Protein AF-A0A0R7VI55-F1 (afdb_monomer_lite)

Foldseek 3Di:
DDDDDDVVVVVVVVNDDDDDDDDPPDDDDADPPRDDDDDDPDDDDDDDDDDADLVCLVVVVVVLVVLLVVLHADPDASLVVLVVCVVVVPPPDPVSVVSSVVSVVVVVVVVVVVVVVVVVVPPDDDDDDQLVPDDQVVQADPRRNYRDGPDDDDDPVDPD

Organism: NCBI:txid133113

Radius of gyration: 20.65 Å; chains: 1; bounding box: 52×41×54 Å

Structure (mmCIF, N/CA/C/O backbone):
data_AF-A0A0R7VI55-F1
#
_entry.id   AF-A0A0R7VI55-F1
#
loop_
_atom_site.group_PDB
_atom_site.id
_atom_site.type_symbol
_atom_site.label_atom_id
_atom_site.label_alt_id
_atom_site.label_comp_id
_atom_site.label_asym_id
_atom_site.label_entity_id
_atom_site.label_seq_id
_atom_site.pdbx_PDB_ins_code
_atom_site.Cartn_x
_atom_site.Cartn_y
_atom_site.Cartn_z
_atom_site.occupancy
_atom_site.B_iso_or_equiv
_atom_site.auth_seq_id
_atom_site.auth_comp_id
_atom_site.auth_asym_id
_atom_site.auth_atom_id
_atom_site.pdbx_PDB_model_num
ATOM 1 N N . LEU A 1 1 ? 8.430 -17.626 -2.382 1.00 76.81 1 LEU A N 1
ATOM 2 C CA . LEU A 1 1 ? 8.812 -18.152 -3.713 1.00 76.81 1 LEU A CA 1
ATOM 3 C C . LEU A 1 1 ? 9.170 -16.968 -4.600 1.00 76.81 1 LEU A C 1
ATOM 5 O O . LEU A 1 1 ? 8.383 -16.034 -4.653 1.00 76.81 1 LEU A O 1
ATOM 9 N N . VAL A 1 2 ? 10.327 -16.991 -5.257 1.00 89.94 2 VAL A N 1
ATOM 10 C CA . VAL A 1 2 ? 10.677 -16.049 -6.335 1.00 89.94 2 VAL A CA 1
ATOM 11 C C . VAL A 1 2 ? 10.654 -16.814 -7.656 1.00 89.94 2 VAL A C 1
ATOM 13 O O . VAL A 1 2 ? 10.996 -17.996 -7.675 1.00 89.94 2 VAL A O 1
ATOM 16 N N . THR A 1 3 ? 10.208 -16.189 -8.745 1.00 93.75 3 THR A N 1
ATOM 17 C CA . THR A 1 3 ? 10.151 -16.846 -10.058 1.00 93.75 3 THR A CA 1
ATOM 18 C C . THR A 1 3 ? 10.426 -15.853 -11.181 1.00 93.75 3 THR A C 1
ATOM 20 O O . THR A 1 3 ? 9.932 -14.728 -11.153 1.00 93.75 3 THR A O 1
ATOM 23 N N . ILE A 1 4 ? 11.220 -16.279 -12.163 1.00 92.00 4 ILE A N 1
ATOM 24 C CA . ILE A 1 4 ? 11.360 -15.601 -13.451 1.00 92.00 4 ILE A CA 1
ATOM 25 C C . ILE A 1 4 ? 10.577 -16.443 -14.447 1.00 92.00 4 ILE A C 1
ATOM 27 O O . ILE A 1 4 ? 10.908 -17.605 -14.685 1.00 92.00 4 ILE A O 1
ATOM 31 N N . LEU A 1 5 ? 9.532 -15.857 -15.022 1.00 94.19 5 LEU A N 1
ATOM 32 C CA . LEU A 1 5 ? 8.706 -16.509 -16.024 1.00 94.19 5 LEU A CA 1
ATOM 33 C C . LEU A 1 5 ? 8.987 -15.885 -17.388 1.00 94.19 5 LEU A C 1
ATOM 35 O O . LEU A 1 5 ? 9.018 -14.663 -17.521 1.00 94.19 5 LEU A O 1
ATOM 39 N N . ASN A 1 6 ? 9.177 -16.723 -18.410 1.00 96.25 6 ASN A N 1
ATOM 40 C CA . ASN A 1 6 ? 9.337 -16.236 -19.777 1.00 96.25 6 ASN A CA 1
ATOM 41 C C . ASN A 1 6 ? 8.104 -15.388 -20.155 1.00 96.25 6 ASN A C 1
ATOM 43 O O . ASN A 1 6 ? 6.993 -15.927 -20.124 1.00 96.25 6 ASN A O 1
ATOM 47 N N . PRO A 1 7 ? 8.264 -14.108 -20.548 1.00 97.19 7 PRO A N 1
ATOM 48 C CA . PRO A 1 7 ? 7.124 -13.227 -20.789 1.00 97.19 7 PRO A CA 1
ATOM 49 C C . PRO A 1 7 ? 6.165 -13.746 -21.867 1.00 97.19 7 PRO A C 1
ATOM 51 O O . PRO A 1 7 ? 4.964 -13.511 -21.785 1.00 97.19 7 PRO A O 1
ATOM 54 N N . ASN A 1 8 ? 6.658 -14.545 -22.821 1.00 97.69 8 ASN A N 1
ATOM 55 C CA . ASN A 1 8 ? 5.822 -15.170 -23.847 1.00 97.69 8 ASN A CA 1
ATOM 56 C C . ASN A 1 8 ? 4.761 -16.116 -23.261 1.00 97.69 8 ASN A C 1
ATOM 58 O O . ASN A 1 8 ? 3.720 -16.319 -23.879 1.00 97.69 8 ASN A O 1
ATOM 62 N N . ILE A 1 9 ? 5.007 -16.711 -22.088 1.00 97.81 9 ILE A N 1
ATOM 63 C CA . ILE A 1 9 ? 4.022 -17.553 -21.391 1.00 97.81 9 ILE A CA 1
ATOM 64 C C . ILE A 1 9 ? 2.851 -16.689 -20.907 1.00 97.81 9 ILE A C 1
ATOM 66 O O . ILE A 1 9 ? 1.698 -17.049 -21.125 1.00 97.81 9 ILE A O 1
ATOM 70 N N . LEU A 1 10 ? 3.145 -15.527 -20.319 1.00 97.38 10 LEU A N 1
ATOM 71 C CA . LEU A 1 10 ? 2.141 -14.568 -19.851 1.00 97.38 10 LEU A CA 1
ATOM 72 C C . LEU A 1 10 ? 1.365 -13.946 -21.018 1.00 97.38 10 LEU A C 1
ATOM 74 O O . LEU A 1 10 ? 0.140 -13.879 -20.973 1.00 97.38 10 LEU A O 1
ATOM 78 N N . MET A 1 11 ? 2.058 -13.583 -22.099 1.00 97.88 11 MET A N 1
ATOM 79 C CA . MET A 1 11 ? 1.423 -13.051 -23.308 1.00 97.88 11 MET A CA 1
ATOM 80 C C . MET A 1 11 ? 0.453 -14.058 -23.938 1.00 97.88 11 MET A C 1
ATOM 82 O O . MET A 1 11 ? -0.648 -13.683 -24.325 1.00 97.88 11 MET A O 1
ATOM 86 N N . LYS A 1 12 ? 0.816 -15.350 -23.992 1.00 98.25 12 LYS A N 1
ATOM 87 C CA . LYS A 1 12 ? -0.092 -16.423 -24.447 1.00 98.25 12 LYS A CA 1
ATOM 88 C C . LYS A 1 12 ? -1.328 -16.578 -23.555 1.00 98.25 12 LYS A C 1
ATOM 90 O O . LYS A 1 12 ? -2.352 -17.055 -24.030 1.00 98.25 12 LYS A O 1
ATOM 95 N N . ALA A 1 13 ? -1.234 -16.178 -22.289 1.00 98.06 13 ALA A N 1
ATOM 96 C CA . ALA A 1 13 ? -2.346 -16.124 -21.345 1.00 98.06 13 ALA A CA 1
ATOM 97 C C . ALA A 1 13 ? -3.079 -14.763 -21.348 1.00 98.06 13 ALA A C 1
ATOM 99 O O . ALA A 1 13 ? -3.844 -14.486 -20.429 1.00 98.06 13 ALA A O 1
ATOM 100 N N . ASN A 1 14 ? -2.860 -13.920 -22.366 1.00 98.12 14 ASN A N 1
ATOM 101 C CA . ASN A 1 14 ? -3.451 -12.584 -22.522 1.00 98.12 14 ASN A CA 1
ATOM 102 C C . ASN A 1 14 ? -3.104 -11.585 -21.405 1.00 98.12 14 ASN A C 1
ATOM 104 O O . ASN A 1 14 ? -3.835 -10.622 -21.180 1.00 98.12 14 ASN A O 1
ATOM 108 N N . VAL A 1 15 ? -1.976 -11.777 -20.721 1.00 98.12 15 VAL A N 1
ATOM 109 C CA . VAL A 1 15 ? -1.439 -10.765 -19.807 1.00 98.12 15 VAL A CA 1
ATOM 110 C C . VAL A 1 15 ? -0.682 -9.717 -20.633 1.00 98.12 15 VAL A C 1
ATOM 112 O O . VAL A 1 15 ? 0.206 -10.094 -21.406 1.00 98.12 15 VAL A O 1
ATOM 115 N N . PRO A 1 16 ? -0.997 -8.415 -20.498 1.00 98.00 16 PRO 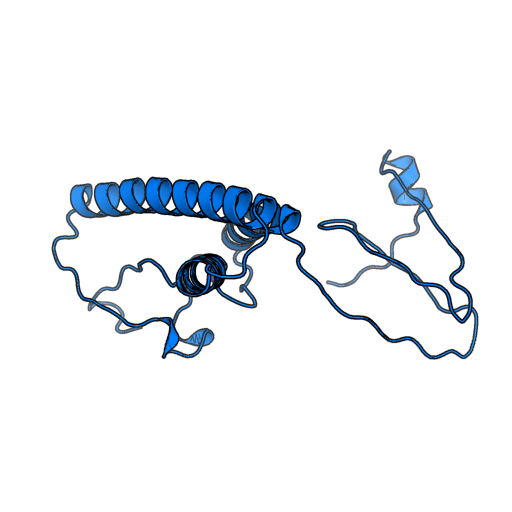A N 1
ATOM 116 C CA . PRO A 1 16 ? -0.287 -7.364 -21.215 1.00 98.00 16 PRO A CA 1
ATOM 117 C C . PRO A 1 16 ? 1.153 -7.256 -20.703 1.00 98.00 16 PRO A C 1
ATOM 119 O O . PRO A 1 16 ? 1.393 -7.123 -19.505 1.00 98.00 16 PRO A O 1
ATOM 122 N N . ILE A 1 17 ? 2.114 -7.316 -21.624 1.00 98.06 17 ILE A N 1
ATOM 123 C CA . ILE A 1 17 ? 3.546 -7.239 -21.332 1.00 98.06 17 ILE A CA 1
ATOM 124 C C . ILE A 1 17 ? 4.163 -6.135 -22.183 1.00 98.06 17 ILE A C 1
ATOM 126 O O . ILE A 1 17 ? 3.972 -6.092 -23.398 1.00 98.06 17 ILE A O 1
ATOM 130 N N . TYR A 1 18 ? 4.966 -5.296 -21.538 1.00 98.12 18 TYR A N 1
ATOM 131 C CA . TYR A 1 18 ? 5.756 -4.243 -22.168 1.00 98.12 18 TYR A CA 1
ATOM 132 C C . TYR A 1 18 ? 7.223 -4.397 -21.756 1.00 98.12 18 TYR A C 1
ATOM 134 O O . TYR A 1 18 ? 7.525 -5.010 -20.731 1.00 98.12 18 TYR A O 1
ATOM 142 N N . ARG A 1 19 ? 8.147 -3.861 -22.560 1.00 98.19 19 ARG A N 1
ATOM 143 C CA . ARG A 1 19 ? 9.585 -3.870 -22.260 1.00 98.19 19 ARG A CA 1
ATOM 144 C C . ARG A 1 19 ? 10.253 -2.579 -22.710 1.00 98.19 19 ARG A C 1
ATOM 146 O O . ARG A 1 19 ? 9.791 -1.939 -23.649 1.00 98.19 19 ARG A O 1
ATOM 153 N N . THR A 1 20 ? 11.375 -2.266 -22.079 1.00 98.38 20 THR A N 1
ATOM 154 C CA . THR A 1 20 ? 12.282 -1.191 -22.482 1.00 98.38 20 THR A CA 1
ATOM 155 C C . THR A 1 20 ? 13.722 -1.595 -22.171 1.00 98.38 20 THR A C 1
ATOM 157 O O . THR A 1 20 ? 13.946 -2.457 -21.320 1.00 98.38 20 THR A O 1
ATOM 160 N N . ASP A 1 21 ? 14.680 -0.978 -22.856 1.00 98.56 21 ASP A N 1
ATOM 161 C CA . ASP A 1 21 ? 16.106 -1.122 -22.574 1.00 98.56 21 ASP A CA 1
ATOM 162 C C . ASP A 1 21 ? 16.594 0.184 -21.924 1.00 98.56 21 ASP A C 1
ATOM 164 O O . ASP A 1 21 ? 16.886 1.144 -22.633 1.00 98.56 21 ASP A O 1
ATOM 168 N N . GLN A 1 22 ? 16.675 0.225 -20.588 1.00 98.75 22 GLN A N 1
ATOM 169 C CA . GLN A 1 22 ? 17.114 1.416 -19.848 1.00 98.75 22 GLN A CA 1
ATOM 170 C C . GLN A 1 22 ? 18.600 1.718 -20.103 1.00 98.75 22 GLN A C 1
ATOM 172 O O . GLN A 1 22 ? 19.470 0.863 -19.904 1.00 98.75 22 GLN A O 1
ATOM 177 N N . ARG A 1 23 ? 18.902 2.947 -20.522 1.00 98.50 23 ARG A N 1
ATOM 178 C CA . ARG A 1 23 ? 20.255 3.476 -20.743 1.00 98.50 23 ARG A CA 1
ATOM 179 C C . ARG A 1 23 ? 20.702 4.378 -19.590 1.00 98.50 23 ARG A C 1
ATOM 181 O O . ARG A 1 23 ? 19.918 4.790 -18.739 1.00 98.50 23 ARG A O 1
ATOM 188 N N . ALA A 1 24 ? 22.001 4.671 -19.546 1.00 98.50 24 ALA A N 1
ATOM 189 C CA . ALA A 1 24 ? 22.565 5.559 -18.535 1.00 98.50 24 ALA A CA 1
ATOM 190 C C . ALA A 1 24 ? 21.936 6.960 -18.628 1.00 98.50 24 ALA A C 1
ATOM 192 O O . ALA A 1 24 ? 21.848 7.526 -19.716 1.00 98.50 24 ALA A O 1
ATOM 193 N N . GLY A 1 25 ? 21.524 7.508 -17.484 1.00 98.12 25 GLY A N 1
ATOM 194 C CA . GLY A 1 25 ? 20.828 8.795 -17.401 1.00 98.12 25 GLY A CA 1
ATOM 195 C C . GLY A 1 25 ? 19.309 8.721 -17.599 1.00 98.12 25 GLY A C 1
ATOM 196 O O . GLY A 1 25 ? 18.649 9.750 -17.488 1.00 98.12 25 GLY A O 1
ATOM 197 N N . GLU A 1 26 ? 18.741 7.539 -17.859 1.00 98.62 26 GLU A N 1
ATOM 198 C CA . GLU A 1 26 ? 17.293 7.358 -17.998 1.00 98.62 26 GLU A CA 1
ATOM 199 C C . GLU A 1 26 ? 16.633 6.907 -16.692 1.00 98.62 26 GLU A C 1
ATOM 201 O O . GLU A 1 26 ? 17.171 6.082 -15.946 1.00 98.62 26 GLU A O 1
ATOM 206 N N . PHE A 1 27 ? 15.411 7.389 -16.463 1.00 98.50 27 PHE A N 1
ATOM 207 C CA . PHE A 1 27 ? 14.549 6.935 -15.376 1.00 98.50 27 PHE A CA 1
ATOM 208 C C . PHE A 1 27 ? 13.571 5.867 -15.866 1.00 98.50 27 PHE A C 1
ATOM 210 O O . PHE A 1 27 ? 13.002 5.975 -16.952 1.00 98.50 27 PHE A O 1
ATOM 217 N N . VAL A 1 28 ? 13.316 4.873 -15.017 1.00 98.56 28 VAL A N 1
ATOM 218 C CA . VAL A 1 28 ? 12.206 3.929 -15.171 1.00 98.56 28 VAL A CA 1
ATOM 219 C C . VAL A 1 28 ? 11.281 4.114 -13.979 1.00 98.56 28 VAL A C 1
ATOM 221 O O . VAL A 1 28 ? 11.701 3.966 -12.835 1.00 98.56 28 VAL A O 1
ATOM 224 N N . VAL A 1 29 ? 10.018 4.440 -14.248 1.00 98.38 29 VAL A N 1
ATOM 225 C CA . VAL A 1 29 ? 8.991 4.601 -13.215 1.00 98.38 29 VAL A CA 1
ATOM 226 C C . VAL A 1 29 ? 8.098 3.368 -13.211 1.00 98.38 29 VAL A C 1
ATOM 228 O O . VAL A 1 29 ? 7.562 2.983 -14.250 1.00 98.38 29 VAL A O 1
ATOM 231 N N . THR A 1 30 ? 7.927 2.751 -12.041 1.00 98.25 30 THR A N 1
ATOM 232 C CA . THR A 1 30 ? 7.001 1.626 -11.858 1.00 98.25 30 THR A CA 1
ATOM 233 C C . THR A 1 30 ? 5.753 2.109 -11.131 1.00 98.25 30 THR A C 1
ATOM 235 O O . THR A 1 30 ? 5.834 2.731 -10.076 1.00 98.25 30 THR A O 1
ATOM 238 N N . PHE A 1 31 ? 4.590 1.866 -11.733 1.00 98.19 31 PHE A N 1
ATOM 239 C CA . PHE A 1 31 ? 3.306 2.289 -11.178 1.00 98.19 31 PHE A CA 1
ATOM 240 C C . PHE A 1 31 ? 2.798 1.287 -10.128 1.00 98.19 31 PHE A C 1
ATOM 242 O O . PHE A 1 31 ? 3.208 0.118 -10.140 1.00 98.19 31 PHE A O 1
ATOM 249 N N . PRO A 1 32 ? 1.890 1.706 -9.228 1.00 98.00 32 PRO A N 1
ATOM 250 C CA . PRO A 1 32 ? 1.344 0.829 -8.199 1.00 98.00 32 PRO A CA 1
ATOM 251 C C . PRO A 1 32 ? 0.779 -0.470 -8.789 1.00 98.00 32 PRO A C 1
ATOM 253 O O . PRO A 1 32 ? 0.081 -0.460 -9.801 1.00 98.00 32 PRO A O 1
ATOM 256 N N . ARG A 1 33 ? 1.099 -1.608 -8.157 1.00 96.88 33 ARG A N 1
ATOM 257 C CA . ARG A 1 33 ? 0.675 -2.960 -8.579 1.00 96.88 33 ARG A CA 1
ATOM 258 C C . ARG A 1 33 ? 1.137 -3.380 -9.991 1.00 96.88 33 ARG A C 1
ATOM 260 O O . ARG A 1 33 ? 0.688 -4.405 -10.501 1.00 96.88 33 ARG A O 1
ATOM 267 N N . SER A 1 34 ? 2.082 -2.658 -10.597 1.00 97.62 34 SER A N 1
ATOM 268 C CA . SER A 1 34 ? 2.724 -3.053 -11.852 1.00 97.62 34 SER A CA 1
ATOM 269 C C . SER A 1 34 ? 3.857 -4.047 -11.589 1.00 97.62 34 SER A C 1
ATOM 271 O O . SER A 1 34 ? 4.972 -3.665 -11.215 1.00 97.62 34 SER A O 1
ATOM 273 N N . TYR A 1 35 ? 3.589 -5.337 -11.807 1.00 97.88 35 TYR A N 1
ATOM 274 C CA . TYR A 1 35 ? 4.631 -6.366 -11.771 1.00 97.88 35 TYR A CA 1
ATOM 275 C C . TYR A 1 35 ? 5.722 -6.059 -12.801 1.00 97.88 35 TYR A C 1
ATOM 277 O O . TYR A 1 35 ? 5.433 -5.738 -13.952 1.00 97.88 35 TYR A O 1
ATOM 285 N N . HIS A 1 36 ? 6.981 -6.180 -12.389 1.00 97.62 36 HIS A N 1
ATOM 286 C CA . HIS A 1 36 ? 8.136 -5.932 -13.243 1.00 97.62 36 HIS A CA 1
ATOM 287 C C . HIS A 1 36 ? 9.246 -6.948 -12.963 1.00 97.62 36 HIS A C 1
ATOM 289 O O . HIS A 1 36 ? 9.358 -7.513 -11.876 1.00 97.62 36 HIS A O 1
ATOM 295 N N . THR A 1 37 ? 10.056 -7.206 -13.981 1.00 97.38 37 THR A N 1
ATOM 296 C CA . THR A 1 37 ? 11.238 -8.068 -13.926 1.00 97.38 37 THR A CA 1
ATOM 297 C C . THR A 1 37 ? 12.216 -7.605 -15.002 1.00 97.38 37 THR A C 1
ATOM 299 O O . THR A 1 37 ? 11.814 -6.933 -15.953 1.00 97.38 37 THR A O 1
ATOM 302 N N . GLY A 1 38 ? 13.494 -7.943 -14.869 1.00 96.12 38 GLY A N 1
ATOM 303 C CA . GLY A 1 38 ? 14.521 -7.509 -15.806 1.00 96.12 38 GLY A CA 1
ATOM 304 C C . GLY A 1 38 ? 15.858 -8.192 -15.566 1.00 96.12 38 GLY A C 1
ATOM 305 O O . GLY A 1 38 ? 16.014 -8.997 -14.648 1.00 96.12 38 GLY A O 1
ATOM 306 N N . PHE A 1 39 ? 16.822 -7.870 -16.420 1.00 97.38 39 PHE A N 1
ATOM 307 C CA . PHE A 1 39 ? 18.209 -8.305 -16.309 1.00 97.38 39 PHE A CA 1
ATOM 308 C C . PHE A 1 39 ? 19.128 -7.215 -16.869 1.00 97.38 39 PHE A C 1
ATOM 310 O O . PHE A 1 39 ? 18.701 -6.380 -17.666 1.00 97.38 39 PHE A O 1
ATOM 317 N N . ASN A 1 40 ? 20.396 -7.237 -16.463 1.00 98.19 40 ASN A N 1
ATOM 318 C CA . ASN A 1 40 ? 21.394 -6.286 -16.941 1.00 98.19 40 ASN A CA 1
ATOM 319 C C . ASN A 1 40 ? 22.108 -6.832 -18.182 1.00 98.19 40 ASN A C 1
ATOM 321 O O . ASN A 1 40 ? 22.512 -7.992 -18.209 1.00 98.19 40 ASN A O 1
ATOM 325 N N . GLN A 1 41 ? 22.299 -5.981 -19.192 1.00 98.31 41 GLN A N 1
ATOM 326 C CA . GLN A 1 41 ? 23.036 -6.331 -20.417 1.00 98.31 41 GLN A CA 1
ATOM 327 C C . GLN A 1 41 ? 24.561 -6.410 -20.200 1.00 98.31 41 GLN A C 1
ATOM 329 O O . GLN A 1 41 ? 25.281 -6.952 -21.033 1.00 98.31 41 GLN A O 1
ATOM 334 N N . GLY A 1 42 ? 25.068 -5.849 -19.101 1.00 98.25 42 GLY A N 1
ATOM 335 C CA . GLY A 1 42 ? 26.488 -5.787 -18.766 1.00 98.25 42 GLY A CA 1
ATOM 336 C C . GLY A 1 42 ? 26.705 -5.112 -17.412 1.00 98.25 42 GLY A C 1
ATOM 337 O O . GLY A 1 42 ? 25.750 -4.897 -16.667 1.00 98.25 42 GLY A O 1
ATOM 338 N N . TYR A 1 43 ? 27.956 -4.773 -17.097 1.00 98.38 43 TYR A N 1
ATOM 339 C CA . TYR A 1 43 ? 28.294 -4.051 -15.869 1.00 98.38 43 TYR A CA 1
ATOM 340 C C . TYR A 1 43 ? 27.634 -2.669 -15.843 1.00 98.38 43 TYR A C 1
ATOM 342 O O . TYR A 1 43 ? 27.794 -1.880 -16.776 1.00 98.38 43 TYR A O 1
ATOM 350 N N . ASN A 1 44 ? 26.899 -2.381 -14.773 1.00 98.31 44 ASN A N 1
ATOM 351 C CA . ASN A 1 44 ? 26.246 -1.099 -14.553 1.00 98.31 44 ASN A CA 1
ATOM 352 C C . ASN A 1 44 ? 26.104 -0.796 -13.053 1.00 98.31 44 ASN A C 1
ATOM 354 O O . ASN A 1 44 ? 26.473 -1.599 -12.196 1.00 98.31 44 ASN A O 1
ATOM 358 N N . PHE A 1 45 ? 25.576 0.390 -12.764 1.00 98.56 45 PHE A N 1
ATOM 359 C CA . PHE A 1 45 ? 25.192 0.837 -11.432 1.00 98.56 45 PHE A CA 1
ATOM 360 C C . PHE A 1 45 ? 23.834 1.536 -11.539 1.00 98.56 45 PHE A C 1
ATOM 362 O O . PHE A 1 45 ? 23.626 2.326 -12.462 1.00 98.56 45 PHE A O 1
ATOM 369 N N . ALA A 1 46 ? 22.917 1.230 -10.624 1.00 98.31 46 ALA A N 1
ATOM 370 C CA . ALA A 1 46 ? 21.573 1.794 -10.588 1.00 98.31 46 ALA A CA 1
ATOM 371 C C . ALA A 1 46 ? 21.152 2.064 -9.139 1.00 98.31 46 ALA A C 1
ATOM 373 O O . ALA A 1 46 ? 21.589 1.372 -8.220 1.00 98.31 46 ALA A O 1
ATOM 374 N N . GLU A 1 47 ? 20.272 3.043 -8.961 1.00 98.50 47 GLU A N 1
ATOM 375 C CA . GLU A 1 47 ? 19.655 3.406 -7.686 1.00 98.50 47 GLU A CA 1
ATOM 376 C C . GLU A 1 47 ? 18.132 3.436 -7.865 1.00 98.50 47 GLU A C 1
ATOM 378 O O . GLU A 1 47 ? 17.637 3.744 -8.952 1.00 98.50 47 GLU A O 1
ATOM 383 N N . ALA A 1 48 ? 17.387 3.078 -6.818 1.00 98.06 48 ALA A N 1
ATOM 384 C CA . ALA A 1 48 ? 15.931 3.032 -6.849 1.00 98.06 48 ALA A CA 1
ATOM 385 C C . ALA A 1 48 ? 15.337 3.463 -5.507 1.00 98.06 48 ALA A C 1
ATOM 387 O O . ALA A 1 48 ? 15.908 3.205 -4.447 1.00 98.06 48 ALA A O 1
ATOM 388 N N . VAL A 1 49 ? 14.152 4.071 -5.564 1.00 98.56 49 VAL A N 1
ATOM 389 C CA . VAL A 1 49 ? 13.396 4.515 -4.393 1.00 98.56 49 VAL A CA 1
ATOM 390 C C . VAL A 1 49 ? 11.906 4.255 -4.604 1.00 98.56 49 VAL A C 1
ATOM 392 O O . VAL A 1 49 ? 11.405 4.345 -5.726 1.00 98.56 49 VAL A O 1
ATOM 395 N N . ASN A 1 50 ? 11.196 3.934 -3.522 1.00 98.12 50 ASN A N 1
ATOM 396 C CA . ASN A 1 50 ? 9.735 3.897 -3.517 1.00 98.12 50 ASN A CA 1
ATOM 397 C C . ASN A 1 50 ? 9.198 5.286 -3.166 1.00 98.12 50 ASN A C 1
ATOM 399 O O . ASN A 1 50 ? 9.751 5.967 -2.307 1.00 98.12 50 ASN A O 1
ATOM 403 N N . PHE A 1 51 ? 8.100 5.688 -3.791 1.00 97.44 51 PHE A N 1
ATOM 404 C CA . PHE A 1 51 ? 7.424 6.947 -3.497 1.00 97.44 51 PHE A CA 1
ATOM 405 C C . PHE A 1 51 ? 5.906 6.743 -3.539 1.00 97.44 51 PHE A C 1
ATOM 407 O O . PHE A 1 51 ? 5.415 5.805 -4.169 1.00 97.44 51 PHE A O 1
ATOM 414 N N . ALA A 1 52 ? 5.175 7.607 -2.839 1.00 96.94 52 ALA A N 1
ATOM 415 C CA . ALA A 1 52 ? 3.731 7.513 -2.655 1.00 96.94 52 ALA A CA 1
ATOM 416 C C . ALA A 1 52 ? 3.089 8.882 -2.942 1.00 96.94 52 ALA A C 1
ATOM 418 O O . ALA A 1 52 ? 2.979 9.709 -2.036 1.00 96.94 52 ALA A O 1
ATOM 419 N N . PRO A 1 53 ? 2.732 9.175 -4.205 1.00 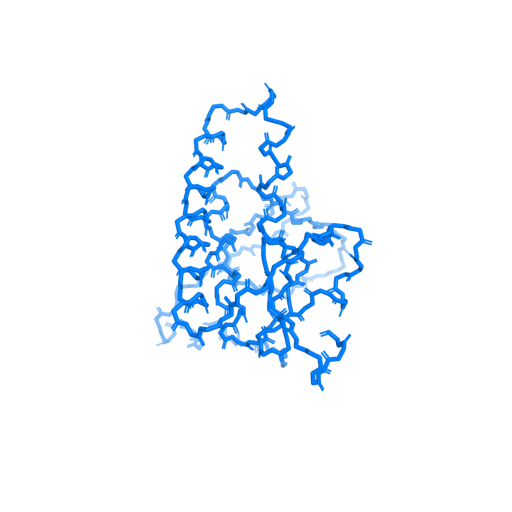96.12 53 PRO A N 1
ATOM 420 C CA . PRO A 1 53 ? 1.984 10.384 -4.539 1.00 96.12 53 PRO A CA 1
ATOM 421 C C . PRO A 1 53 ? 0.556 10.317 -3.969 1.00 96.12 53 PRO A C 1
ATOM 423 O O . PRO A 1 53 ? 0.100 9.262 -3.541 1.00 96.12 53 PRO A O 1
ATOM 426 N N . ALA A 1 54 ? -0.172 11.435 -3.941 1.00 96.00 54 ALA A N 1
ATOM 427 C CA . ALA A 1 54 ? -1.483 11.480 -3.282 1.00 96.00 54 ALA A CA 1
ATOM 428 C C . ALA A 1 54 ? -2.512 10.491 -3.870 1.00 96.00 54 ALA A C 1
ATOM 430 O O . ALA A 1 54 ? -3.323 9.933 -3.139 1.00 96.00 54 ALA A O 1
ATOM 431 N N . ASP A 1 55 ? -2.455 10.222 -5.174 1.00 95.88 55 ASP A N 1
ATOM 432 C CA . ASP A 1 55 ? -3.296 9.236 -5.865 1.00 95.88 55 ASP A CA 1
ATOM 433 C C . ASP A 1 55 ? -2.976 7.777 -5.493 1.00 95.88 55 ASP A C 1
ATOM 435 O O . ASP A 1 55 ? -3.767 6.883 -5.784 1.00 95.88 55 ASP A O 1
ATOM 439 N N . TRP A 1 56 ? -1.859 7.518 -4.806 1.00 98.12 56 TRP A N 1
ATOM 440 C CA . TRP A 1 56 ? -1.537 6.196 -4.266 1.00 98.12 56 TRP A CA 1
ATOM 441 C C . TRP A 1 56 ? -2.351 5.839 -3.015 1.00 98.12 56 TRP A C 1
ATOM 443 O O . TRP A 1 56 ? -2.489 4.653 -2.724 1.00 98.12 56 TRP A O 1
ATOM 453 N N . ILE A 1 57 ? -2.899 6.817 -2.284 1.00 97.69 57 ILE A N 1
ATOM 454 C CA . ILE A 1 57 ? -3.543 6.603 -0.974 1.00 97.69 57 ILE A CA 1
ATOM 455 C C . ILE A 1 57 ? -4.605 5.497 -1.024 1.00 97.69 57 ILE A C 1
ATOM 457 O O . ILE A 1 57 ? -4.491 4.506 -0.303 1.00 97.69 57 ILE A O 1
ATOM 461 N N . SER A 1 58 ? -5.563 5.596 -1.947 1.00 96.88 58 SER A N 1
ATOM 462 C CA . SER A 1 58 ? -6.635 4.601 -2.089 1.00 96.88 58 SER A CA 1
ATOM 463 C C . SER A 1 58 ? -6.100 3.206 -2.434 1.00 96.88 58 SER A C 1
ATOM 465 O O . SER A 1 58 ? -6.550 2.197 -1.890 1.00 96.88 58 SER A O 1
ATOM 467 N N . ILE A 1 59 ? -5.068 3.134 -3.280 1.00 98.00 59 ILE A N 1
ATOM 468 C CA . ILE A 1 59 ? -4.394 1.879 -3.635 1.00 98.00 59 ILE A CA 1
ATOM 469 C C . ILE A 1 59 ? -3.677 1.289 -2.411 1.00 98.00 59 ILE A C 1
ATOM 471 O O . ILE A 1 59 ? -3.645 0.069 -2.233 1.00 98.00 59 ILE A O 1
ATOM 475 N N . GLY A 1 60 ? -3.111 2.139 -1.552 1.00 98.06 60 GLY A N 1
ATOM 476 C CA . GLY A 1 60 ? -2.519 1.757 -0.274 1.00 98.06 60 GLY A CA 1
ATOM 477 C C . GLY A 1 60 ? -3.533 1.084 0.654 1.00 98.06 60 GLY A C 1
ATOM 478 O O . GLY A 1 60 ? -3.252 -0.007 1.158 1.00 98.06 60 GLY A O 1
ATOM 479 N N . ARG A 1 61 ? -4.730 1.661 0.811 1.00 97.81 61 ARG A N 1
ATOM 480 C CA . ARG A 1 61 ? -5.817 1.066 1.606 1.00 97.81 61 ARG A CA 1
ATOM 481 C C . ARG A 1 61 ? -6.278 -0.281 1.047 1.00 97.81 61 ARG A C 1
ATOM 483 O O . ARG A 1 61 ? -6.368 -1.264 1.787 1.00 97.81 61 ARG A O 1
ATOM 490 N N . GLU A 1 62 ? -6.480 -0.379 -0.267 1.00 97.81 62 GLU A N 1
ATOM 491 C CA . GLU A 1 62 ? -6.788 -1.657 -0.926 1.00 97.81 62 GLU A CA 1
ATOM 492 C C . GLU A 1 62 ? -5.688 -2.707 -0.706 1.00 97.81 62 GLU A C 1
ATOM 494 O O . GLU A 1 62 ? -5.972 -3.892 -0.501 1.00 97.81 62 GLU A O 1
ATOM 499 N N . CYS A 1 63 ? -4.423 -2.281 -0.722 1.00 98.25 63 CYS A N 1
ATOM 500 C CA . CYS A 1 63 ? -3.276 -3.148 -0.483 1.00 98.25 63 CYS A CA 1
ATOM 501 C C . CYS A 1 63 ? -3.298 -3.737 0.934 1.00 98.25 63 CYS A C 1
ATOM 503 O O . CYS A 1 63 ? -3.098 -4.944 1.079 1.00 98.25 63 CYS A O 1
ATOM 505 N N . VAL A 1 64 ? -3.611 -2.937 1.961 1.00 97.75 64 VAL A N 1
ATOM 506 C CA . VAL A 1 64 ? -3.744 -3.421 3.349 1.00 97.75 64 VAL A CA 1
ATOM 507 C C . VAL A 1 64 ? -4.868 -4.449 3.471 1.00 97.75 64 VAL A C 1
ATOM 509 O O . VAL A 1 64 ? -4.661 -5.517 4.050 1.00 97.75 64 VAL A O 1
ATOM 512 N N . ASN A 1 65 ? -6.023 -4.190 2.852 1.00 96.75 65 ASN A N 1
ATOM 513 C CA . ASN A 1 65 ? -7.136 -5.144 2.821 1.00 96.75 65 ASN A CA 1
ATOM 514 C C . ASN A 1 65 ? -6.726 -6.468 2.157 1.00 96.75 65 ASN A C 1
ATOM 516 O O . ASN A 1 65 ? -7.012 -7.559 2.662 1.00 96.75 65 ASN A O 1
ATOM 520 N N . HIS A 1 66 ? -5.994 -6.390 1.044 1.00 98.06 66 HIS A N 1
ATOM 521 C CA . HIS A 1 66 ? -5.477 -7.574 0.370 1.00 98.06 66 HIS A CA 1
ATOM 522 C C . HIS A 1 66 ? -4.437 -8.316 1.223 1.00 98.06 66 HIS A C 1
ATOM 524 O O . HIS A 1 66 ? -4.486 -9.542 1.319 1.00 98.06 66 HIS A O 1
ATOM 530 N N . TYR A 1 67 ? -3.531 -7.597 1.887 1.00 98.31 67 TYR A N 1
ATOM 531 C CA . TYR A 1 67 ? -2.519 -8.178 2.771 1.00 98.31 67 TYR A CA 1
ATOM 532 C C . TYR A 1 67 ? -3.152 -8.910 3.951 1.00 98.31 67 TYR A C 1
ATOM 534 O O . TYR A 1 67 ? -2.772 -10.051 4.211 1.00 98.31 67 TYR A O 1
ATOM 542 N N . SER A 1 68 ? -4.171 -8.317 4.575 1.00 96.75 68 SER A N 1
ATOM 543 C CA . SER A 1 68 ? -4.960 -8.946 5.638 1.00 96.75 68 SER A CA 1
ATOM 544 C C . SER A 1 68 ? -5.545 -10.292 5.186 1.00 96.75 68 SER A C 1
ATOM 546 O O . SER A 1 68 ? -5.356 -11.313 5.851 1.00 96.75 68 SER A O 1
ATOM 548 N N . SER A 1 69 ? -6.139 -10.349 3.984 1.00 97.62 69 SER A N 1
ATOM 549 C CA . SER A 1 69 ? -6.692 -11.597 3.424 1.00 97.62 69 SER A CA 1
ATOM 550 C C . SER A 1 69 ? -5.642 -12.693 3.178 1.00 97.62 69 SER A C 1
ATOM 552 O O . SER A 1 69 ? -5.960 -13.882 3.203 1.00 97.62 69 SER A O 1
ATOM 554 N N . LEU A 1 70 ? -4.383 -12.300 2.965 1.00 97.50 70 LEU A N 1
ATOM 555 C CA . LEU A 1 70 ? -3.248 -13.193 2.720 1.00 97.50 70 LEU A CA 1
ATOM 556 C C . LEU A 1 70 ? -2.411 -13.465 3.977 1.00 97.50 70 LEU A C 1
ATOM 558 O O . LEU A 1 70 ? -1.423 -14.197 3.891 1.00 97.50 70 LEU A O 1
ATOM 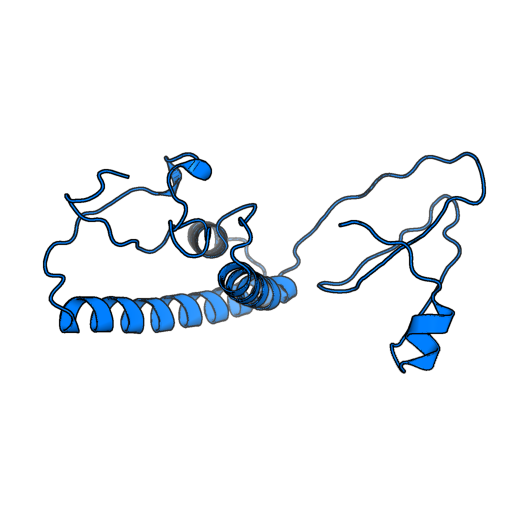562 N N . LYS A 1 71 ? -2.777 -12.877 5.124 1.00 97.06 71 LYS A N 1
ATOM 563 C CA . LYS A 1 71 ? -1.993 -12.895 6.370 1.00 97.06 71 LYS A CA 1
ATOM 564 C C . LYS A 1 71 ? -0.572 -12.357 6.184 1.00 97.06 71 LYS A C 1
ATOM 566 O O . LYS A 1 71 ? 0.387 -12.860 6.775 1.00 97.06 71 LYS A O 1
ATOM 571 N N . ARG A 1 72 ? -0.414 -11.365 5.307 1.00 96.44 72 ARG A N 1
ATOM 572 C CA . ARG A 1 72 ? 0.874 -10.743 5.004 1.00 96.44 72 ARG A CA 1
ATOM 573 C C . ARG A 1 72 ? 1.117 -9.573 5.954 1.00 96.44 72 ARG A C 1
ATOM 575 O O . ARG A 1 72 ? 0.278 -8.689 6.050 1.00 96.44 72 ARG A O 1
ATOM 582 N N . ILE A 1 73 ? 2.287 -9.563 6.591 1.00 96.31 73 ILE A N 1
ATOM 583 C CA . ILE A 1 73 ? 2.725 -8.478 7.479 1.00 96.31 73 ILE A CA 1
ATOM 584 C C . ILE A 1 73 ? 2.845 -7.168 6.684 1.00 96.31 73 ILE A C 1
ATOM 586 O O . ILE A 1 73 ? 3.412 -7.146 5.582 1.00 96.31 73 ILE A O 1
ATOM 590 N N . CYS A 1 74 ? 2.303 -6.089 7.245 1.00 96.19 74 CYS A N 1
ATOM 591 C CA . CYS A 1 74 ? 2.454 -4.735 6.723 1.00 96.19 74 CYS A CA 1
ATOM 592 C C . CYS A 1 74 ? 3.809 -4.145 7.137 1.00 96.19 74 CYS A C 1
ATOM 594 O O . CYS A 1 74 ? 4.312 -4.428 8.215 1.00 96.19 74 CYS A O 1
ATOM 596 N N . VAL A 1 75 ? 4.397 -3.306 6.279 1.00 96.38 75 VAL A N 1
ATOM 597 C CA . VAL A 1 75 ? 5.668 -2.616 6.587 1.00 96.38 75 VAL A CA 1
ATOM 598 C C . VAL A 1 75 ? 5.443 -1.385 7.477 1.00 96.38 75 VAL A C 1
ATOM 600 O O . VAL A 1 75 ? 6.372 -0.927 8.126 1.00 96.38 75 VAL A O 1
ATOM 603 N N . PHE A 1 76 ? 4.226 -0.840 7.468 1.00 96.94 76 PHE A N 1
ATOM 604 C CA . PHE A 1 76 ? 3.759 0.250 8.323 1.00 96.94 76 PHE A CA 1
ATOM 605 C C . PHE A 1 76 ? 2.223 0.227 8.377 1.00 96.94 76 PHE A C 1
ATOM 607 O O . PHE A 1 76 ? 1.578 -0.422 7.543 1.00 96.94 76 PHE A O 1
ATOM 614 N N . SER A 1 77 ? 1.628 0.950 9.328 1.00 97.88 77 SER A N 1
ATOM 615 C CA . SER A 1 77 ? 0.175 1.145 9.401 1.00 97.88 77 SER A CA 1
ATOM 616 C C . SER A 1 77 ? -0.289 2.247 8.440 1.00 97.88 77 SER A C 1
ATOM 618 O O . SER A 1 77 ? 0.150 3.394 8.526 1.00 97.88 77 SER A O 1
ATOM 620 N N . HIS A 1 78 ? -1.192 1.911 7.513 1.00 98.12 78 HIS A N 1
ATOM 621 C CA . HIS A 1 78 ? -1.761 2.896 6.587 1.00 98.12 78 HIS A CA 1
ATOM 622 C C . HIS A 1 78 ? -2.658 3.905 7.314 1.00 98.12 78 HIS A C 1
ATOM 624 O O . HIS A 1 78 ? -2.598 5.092 7.021 1.00 98.12 78 HIS A O 1
ATOM 630 N N . ASP A 1 79 ? -3.431 3.456 8.302 1.00 98.00 79 ASP A N 1
ATOM 631 C CA . ASP A 1 79 ? -4.289 4.341 9.094 1.00 98.00 79 ASP A CA 1
ATOM 632 C C . ASP A 1 79 ? -3.461 5.342 9.918 1.00 98.00 79 ASP A C 1
ATOM 634 O O . ASP A 1 79 ? -3.818 6.515 10.013 1.00 98.00 79 ASP A O 1
ATOM 638 N N . GLU A 1 80 ? -2.308 4.910 10.445 1.00 98.06 80 GLU A N 1
ATOM 639 C CA . GLU A 1 80 ? -1.361 5.793 11.137 1.00 98.06 80 GLU A CA 1
ATOM 640 C C . GLU A 1 80 ? -0.813 6.875 10.206 1.00 98.06 80 GLU A C 1
ATOM 642 O O . GLU A 1 80 ? -0.794 8.054 10.560 1.00 98.06 80 GLU A O 1
ATOM 647 N N . LEU A 1 81 ? -0.415 6.492 8.988 1.00 97.50 81 LEU A N 1
ATOM 648 C CA . LEU A 1 81 ? 0.046 7.440 7.976 1.00 97.50 81 LEU A CA 1
ATOM 649 C C . LEU A 1 81 ? -1.015 8.515 7.697 1.00 97.50 81 LEU A C 1
ATOM 651 O O . LEU A 1 81 ? -0.686 9.699 7.652 1.00 97.50 81 LEU A O 1
ATOM 655 N N . ILE A 1 82 ? -2.279 8.118 7.541 1.00 97.75 82 ILE A N 1
ATOM 656 C CA . ILE A 1 82 ? -3.382 9.040 7.243 1.00 97.75 82 ILE A CA 1
ATOM 657 C C . ILE A 1 82 ? -3.626 10.000 8.407 1.00 97.75 82 ILE A C 1
ATOM 659 O O . ILE A 1 82 ? -3.681 11.211 8.187 1.00 97.75 82 ILE A O 1
ATOM 663 N N . CYS A 1 83 ? -3.689 9.501 9.644 1.00 97.19 83 CYS A N 1
ATOM 664 C CA . CYS A 1 83 ? -3.818 10.353 10.827 1.00 97.19 83 CYS A CA 1
ATOM 665 C C . CYS A 1 83 ? -2.649 11.340 10.962 1.00 97.19 83 CYS A C 1
ATOM 667 O O . CYS A 1 83 ? -2.873 12.518 11.243 1.00 97.19 83 CYS A O 1
ATOM 669 N N . ASN A 1 84 ? -1.418 10.905 10.690 1.00 96.31 84 ASN A N 1
ATOM 670 C CA . ASN A 1 84 ? -0.242 11.774 10.742 1.00 96.31 84 ASN A CA 1
ATOM 671 C C . ASN A 1 84 ? -0.283 12.883 9.680 1.00 96.31 84 ASN A C 1
ATOM 673 O O . ASN A 1 84 ? 0.032 14.032 9.989 1.00 96.31 84 ASN A O 1
ATOM 677 N N . ILE A 1 85 ? -0.724 12.575 8.455 1.00 96.12 85 ILE A N 1
ATOM 678 C CA . ILE A 1 85 ? -0.905 13.585 7.401 1.00 96.12 85 ILE A CA 1
ATOM 679 C C . ILE A 1 85 ? -1.977 14.603 7.807 1.00 96.12 85 ILE A C 1
ATOM 681 O O . ILE A 1 85 ? -1.769 15.805 7.658 1.00 96.12 85 ILE A O 1
ATOM 685 N N . VAL A 1 86 ? -3.107 14.143 8.352 1.00 94.88 86 VAL A N 1
ATOM 686 C CA . VAL A 1 86 ? -4.195 15.021 8.820 1.00 94.88 86 VAL A CA 1
ATOM 687 C C . VAL A 1 86 ? -3.716 15.942 9.945 1.00 94.88 86 VAL A C 1
ATOM 689 O O . VAL A 1 86 ? -4.022 17.134 9.931 1.00 94.88 86 VAL A O 1
ATOM 692 N N . ASN A 1 87 ? -2.906 15.426 10.871 1.00 93.56 87 ASN A N 1
ATOM 693 C CA . ASN A 1 87 ? -2.320 16.207 11.963 1.00 93.56 87 ASN A CA 1
ATOM 694 C C . ASN A 1 87 ? -1.283 17.245 11.494 1.00 93.56 87 ASN A C 1
ATOM 696 O O . ASN A 1 87 ? -0.910 18.116 12.272 1.00 93.56 87 ASN A O 1
ATOM 700 N N . SER A 1 88 ? -0.805 17.161 10.250 1.00 91.25 88 SER A N 1
ATOM 701 C CA . SER A 1 88 ? 0.176 18.079 9.648 1.00 91.25 88 SER A CA 1
ATOM 702 C C . SER A 1 88 ? -0.318 18.647 8.307 1.00 91.25 88 SER A C 1
ATOM 704 O O . SER A 1 88 ? 0.456 18.805 7.364 1.00 91.25 88 SER A O 1
ATOM 706 N N . CYS A 1 89 ? -1.622 18.918 8.189 1.00 90.25 89 CYS A N 1
ATOM 707 C CA . CYS A 1 89 ? -2.261 19.239 6.908 1.00 90.25 89 CYS A CA 1
ATOM 708 C C . CYS A 1 89 ? -2.109 20.693 6.425 1.00 90.25 89 CYS A C 1
ATOM 710 O O . CYS A 1 89 ? -2.543 20.987 5.311 1.00 90.25 89 CYS A O 1
ATOM 712 N N . ASP A 1 90 ? -1.489 21.581 7.208 1.00 89.38 90 ASP A N 1
ATOM 713 C CA . ASP A 1 90 ? -1.421 23.022 6.910 1.00 89.38 90 ASP A CA 1
ATOM 714 C C . ASP A 1 90 ? -0.789 23.334 5.538 1.00 89.38 90 ASP A C 1
ATOM 716 O O . ASP A 1 90 ? -1.230 24.252 4.847 1.00 89.38 90 ASP A O 1
ATOM 720 N N . ASP A 1 91 ? 0.185 22.526 5.106 1.00 88.00 91 ASP A N 1
ATOM 721 C CA . ASP A 1 91 ? 0.924 22.708 3.848 1.00 88.00 91 ASP A CA 1
ATOM 722 C C . ASP A 1 91 ? 0.506 21.725 2.735 1.00 88.00 91 ASP A C 1
ATOM 724 O O . ASP A 1 91 ? 1.178 21.600 1.703 1.00 88.00 91 ASP A O 1
ATOM 728 N N . LEU A 1 92 ? -0.594 20.985 2.914 1.00 92.88 92 LEU A N 1
ATOM 729 C CA . LEU A 1 92 ? -1.000 19.972 1.944 1.00 92.88 92 LEU A CA 1
ATOM 730 C C . LEU A 1 92 ? -1.620 20.609 0.692 1.00 92.88 92 LEU A C 1
ATOM 732 O O . LEU A 1 92 ? -2.538 21.426 0.760 1.00 92.88 92 LEU A O 1
ATOM 736 N N . ALA A 1 93 ? -1.166 20.182 -0.491 1.00 94.31 93 ALA A N 1
ATOM 737 C CA . ALA A 1 93 ? -1.777 20.608 -1.747 1.00 94.31 93 ALA A CA 1
ATOM 738 C C . ALA A 1 93 ? -3.285 20.262 -1.760 1.00 94.31 93 ALA A C 1
ATOM 740 O O . ALA A 1 93 ? -3.641 19.150 -1.361 1.00 94.31 93 ALA A O 1
ATOM 741 N N . PRO A 1 94 ? -4.178 21.126 -2.290 1.00 94.25 94 PRO A N 1
ATOM 742 C CA . PRO A 1 94 ? -5.628 20.919 -2.192 1.00 94.25 94 PRO A CA 1
ATOM 743 C C . PRO A 1 94 ? -6.109 19.554 -2.693 1.00 94.25 94 PRO A C 1
ATOM 745 O O . PRO A 1 94 ? -6.972 18.933 -2.080 1.00 94.25 94 PRO A O 1
ATOM 748 N N . LYS A 1 95 ? -5.510 19.045 -3.780 1.00 94.44 95 LYS A N 1
ATOM 749 C CA . LYS A 1 95 ? -5.868 17.726 -4.315 1.00 94.44 95 LYS A CA 1
ATOM 750 C C . LYS A 1 95 ? -5.438 16.577 -3.400 1.00 94.44 95 LYS A C 1
ATOM 752 O O . LYS A 1 95 ? -6.137 15.574 -3.313 1.00 94.44 95 LYS A O 1
ATOM 757 N N . ALA A 1 96 ? -4.298 16.718 -2.727 1.00 95.69 96 ALA A N 1
ATOM 758 C CA . ALA A 1 96 ? -3.848 15.738 -1.748 1.00 95.69 96 ALA A CA 1
ATOM 759 C C . ALA A 1 96 ? -4.747 15.757 -0.508 1.00 95.69 96 ALA A C 1
ATOM 761 O O . ALA A 1 96 ? -5.139 14.696 -0.038 1.00 95.69 96 ALA A O 1
ATOM 762 N N . ALA A 1 97 ? -5.135 16.947 -0.039 1.00 95.88 97 ALA A N 1
ATOM 763 C CA . ALA A 1 97 ? -6.055 17.097 1.085 1.00 95.88 97 ALA A CA 1
ATOM 764 C C . ALA A 1 97 ? -7.416 16.440 0.811 1.00 95.88 97 ALA A C 1
ATOM 766 O O . ALA A 1 97 ? -7.935 15.742 1.676 1.00 95.88 97 ALA A O 1
ATOM 767 N N . GLU A 1 98 ? -7.958 16.601 -0.400 1.00 96.06 98 GLU A N 1
ATOM 768 C CA . GLU A 1 98 ? -9.195 15.932 -0.829 1.00 96.06 98 GLU A CA 1
ATOM 769 C C . GLU A 1 98 ? -9.073 14.401 -0.744 1.00 96.06 98 GLU A C 1
ATOM 771 O O . GLU A 1 98 ? -9.899 13.753 -0.110 1.00 96.06 98 GLU A O 1
ATOM 776 N N . LEU A 1 99 ? -8.007 13.824 -1.310 1.00 97.44 99 LEU A N 1
ATOM 777 C CA . LEU A 1 99 ? -7.801 12.370 -1.318 1.00 97.44 99 LEU A CA 1
ATOM 778 C C . LEU A 1 99 ? -7.564 11.796 0.088 1.00 97.44 99 LEU A C 1
ATOM 780 O O . LEU A 1 99 ? -8.081 10.730 0.411 1.00 97.44 99 LEU A O 1
ATOM 784 N N . VAL A 1 100 ? -6.818 12.511 0.936 1.00 97.44 100 VAL A N 1
ATOM 785 C CA . VAL A 1 100 ? -6.626 12.140 2.348 1.00 97.44 100 VAL A CA 1
ATOM 786 C C . VAL A 1 100 ? -7.950 12.203 3.107 1.00 97.44 100 VAL A C 1
ATOM 788 O O . VAL A 1 100 ? -8.239 11.322 3.911 1.00 97.44 100 VAL A O 1
ATOM 791 N N . TYR A 1 101 ? -8.771 13.224 2.855 1.00 96.62 101 TYR A N 1
ATOM 792 C CA . TYR A 1 101 ? -10.077 13.371 3.492 1.00 96.62 101 TYR A CA 1
ATOM 793 C C . TYR A 1 101 ? -11.049 12.254 3.092 1.00 96.62 101 TYR A C 1
ATOM 795 O O . TYR A 1 101 ? -11.773 11.729 3.943 1.00 96.62 101 TYR A O 1
ATOM 803 N N . ASP A 1 102 ? -11.062 11.867 1.816 1.00 97.62 102 ASP A N 1
ATOM 804 C CA . ASP A 1 102 ? -11.876 10.753 1.331 1.00 97.62 102 ASP A CA 1
ATOM 805 C C . ASP A 1 102 ? -11.485 9.436 2.014 1.00 97.62 102 ASP A C 1
ATOM 807 O O . ASP A 1 102 ? -12.356 8.725 2.528 1.00 97.62 102 ASP A O 1
ATOM 811 N N . ASP A 1 103 ? -10.183 9.160 2.106 1.00 98.25 103 ASP A N 1
ATOM 812 C CA . ASP A 1 103 ? -9.655 7.969 2.774 1.00 98.25 103 ASP A CA 1
ATOM 813 C C . ASP A 1 103 ? -9.938 7.970 4.289 1.00 98.25 103 ASP A C 1
ATOM 815 O O . ASP A 1 103 ? -10.428 6.982 4.843 1.00 98.25 103 ASP A O 1
ATOM 819 N N . LEU A 1 104 ? -9.755 9.117 4.954 1.00 97.88 104 LEU A N 1
ATOM 820 C CA . LEU A 1 104 ? -10.097 9.301 6.366 1.00 97.88 104 LEU A CA 1
ATOM 821 C C . LEU A 1 104 ? -11.584 9.014 6.625 1.00 97.88 104 LEU A C 1
ATOM 823 O O . LEU A 1 104 ? -11.942 8.362 7.608 1.00 97.88 104 LEU A O 1
ATOM 827 N N . ASN A 1 105 ? -12.473 9.483 5.747 1.00 98.06 105 ASN A N 1
ATOM 828 C CA . ASN A 1 105 ? -13.903 9.213 5.866 1.00 98.06 105 ASN A CA 1
ATOM 829 C C . ASN A 1 105 ? -14.230 7.726 5.715 1.00 98.06 105 ASN A C 1
ATOM 831 O O . ASN A 1 105 ? -15.126 7.231 6.405 1.00 98.06 105 ASN A O 1
ATOM 835 N N . GLU A 1 106 ? -13.557 7.018 4.808 1.00 97.44 106 GLU A N 1
ATOM 836 C CA . GLU A 1 106 ? -13.700 5.569 4.665 1.00 97.44 106 GLU A CA 1
ATOM 837 C C . GLU A 1 106 ? -13.252 4.849 5.940 1.00 97.44 106 GLU A C 1
ATOM 839 O O . GLU A 1 106 ? -14.023 4.062 6.498 1.00 97.44 106 GLU A O 1
ATOM 844 N N . MET A 1 107 ? -12.074 5.202 6.461 1.00 98.00 107 MET A N 1
ATOM 845 C CA . MET A 1 107 ? -11.527 4.673 7.710 1.00 98.00 107 MET A CA 1
ATOM 846 C C . MET A 1 107 ? -12.500 4.866 8.883 1.00 98.00 107 MET A C 1
ATOM 848 O O . MET A 1 107 ? -12.849 3.907 9.570 1.00 98.00 107 MET A O 1
ATOM 852 N N . VAL A 1 108 ? -13.025 6.081 9.078 1.00 98.25 108 VAL A N 1
ATOM 853 C CA . VAL A 1 108 ? -13.980 6.387 10.159 1.00 98.25 108 VAL A CA 1
ATOM 854 C C . VAL A 1 108 ? -15.288 5.607 10.004 1.00 98.25 108 VAL A C 1
ATOM 856 O O . VAL A 1 108 ? -15.850 5.136 10.996 1.00 98.25 108 VAL A O 1
ATOM 859 N N . LYS A 1 109 ? -15.810 5.465 8.779 1.00 98.00 109 LYS A N 1
ATOM 860 C CA . LYS A 1 109 ? -17.027 4.676 8.524 1.00 98.00 109 LYS A CA 1
ATOM 861 C C . LYS A 1 109 ? -16.801 3.206 8.861 1.00 98.00 109 LYS A C 1
ATOM 863 O O . LYS A 1 109 ? -17.638 2.620 9.546 1.00 98.00 109 LYS A O 1
ATOM 868 N N . PHE A 1 110 ? -15.689 2.638 8.402 1.00 96.75 110 PHE A N 1
ATOM 869 C CA . PHE A 1 110 ? -15.328 1.252 8.673 1.00 96.75 110 PHE A CA 1
ATOM 870 C C . PHE A 1 110 ? -15.182 1.006 10.177 1.00 96.75 110 PHE A C 1
ATOM 872 O O . PHE A 1 110 ? -15.835 0.117 10.723 1.00 96.75 110 PHE A O 1
ATOM 879 N N . GLU A 1 111 ? -14.434 1.865 10.866 1.00 97.94 111 GLU A N 1
ATOM 880 C CA . GLU A 1 111 ? -14.198 1.766 12.304 1.00 97.94 111 GLU A CA 1
ATOM 881 C C . GLU A 1 111 ? -15.499 1.819 13.118 1.00 97.94 111 GLU A C 1
ATOM 883 O O . GLU A 1 111 ? -15.707 1.027 14.038 1.00 97.94 111 GLU A O 1
ATOM 888 N N . ARG A 1 112 ? -16.435 2.707 12.754 1.00 98.06 112 ARG A N 1
ATOM 889 C CA . ARG A 1 112 ? -17.754 2.786 13.408 1.00 98.06 112 ARG A CA 1
ATOM 890 C C . ARG A 1 112 ? -18.543 1.486 13.283 1.00 98.06 112 ARG A C 1
ATOM 892 O O . ARG A 1 112 ? -19.210 1.090 14.239 1.00 98.06 112 ARG A O 1
ATOM 899 N N . VAL A 1 113 ? -18.488 0.840 12.119 1.00 98.25 113 VAL A N 1
ATOM 900 C CA . VAL A 1 113 ? -19.169 -0.441 11.887 1.00 98.25 113 VAL A CA 1
ATOM 901 C C . VAL A 1 113 ? -18.539 -1.541 12.739 1.00 98.25 113 VAL A C 1
ATOM 903 O O . VAL A 1 113 ? -19.274 -2.264 13.410 1.00 98.25 113 VAL A O 1
ATOM 906 N N . GLN A 1 114 ? -17.206 -1.631 12.773 1.00 96.62 114 GLN A N 1
ATOM 907 C CA . GLN A 1 114 ? -16.502 -2.651 13.557 1.00 96.62 114 GLN A CA 1
ATOM 908 C C . GLN A 1 114 ? -16.731 -2.480 15.062 1.00 96.62 114 GLN A C 1
ATOM 910 O O . GLN A 1 114 ? -17.112 -3.435 15.735 1.00 96.62 114 GLN A O 1
ATOM 915 N N . ARG A 1 115 ? -16.609 -1.254 15.593 1.00 96.62 115 ARG A N 1
ATOM 916 C CA . ARG A 1 115 ? -16.881 -0.979 17.016 1.00 96.62 115 ARG A CA 1
ATOM 917 C C . ARG A 1 115 ? -18.306 -1.339 17.412 1.00 96.62 115 ARG A C 1
ATOM 919 O O . ARG A 1 115 ? -18.517 -1.920 18.471 1.00 96.62 115 ARG A O 1
ATOM 926 N N . LYS A 1 116 ? -19.287 -1.026 16.559 1.00 97.12 116 LYS A N 1
ATOM 927 C CA . LYS A 1 116 ? -20.677 -1.413 16.806 1.00 97.12 116 LYS A CA 1
ATOM 928 C C . LYS A 1 116 ? -20.845 -2.933 16.837 1.00 97.12 116 LYS A C 1
ATOM 930 O O . LYS A 1 116 ? -21.490 -3.438 17.746 1.00 97.12 116 LYS A O 1
ATOM 935 N N . ALA A 1 117 ? -20.248 -3.651 15.888 1.00 97.31 117 ALA A N 1
ATOM 936 C CA . ALA A 1 117 ? -20.321 -5.109 15.854 1.00 97.31 117 ALA A CA 1
ATOM 937 C C . ALA A 1 117 ? -19.722 -5.748 17.121 1.00 97.31 117 ALA A C 1
ATOM 939 O O . ALA A 1 117 ? -20.309 -6.675 17.669 1.00 97.31 117 ALA A O 1
ATOM 940 N N . LEU A 1 118 ? -18.601 -5.220 17.623 1.00 95.94 118 LEU A N 1
ATOM 941 C CA . LEU A 1 118 ? -17.981 -5.687 18.868 1.00 95.94 118 LEU A CA 1
ATOM 942 C C . LEU A 1 118 ? -18.864 -5.441 20.099 1.00 95.94 118 LEU A C 1
ATOM 944 O O . LEU A 1 118 ? -19.000 -6.333 20.937 1.00 95.94 118 LEU A O 1
ATOM 948 N N . LEU A 1 119 ? -19.503 -4.269 20.183 1.00 96.06 119 LEU A N 1
ATOM 949 C CA . LEU A 1 119 ? -20.484 -3.966 21.233 1.00 96.06 119 LEU A CA 1
ATOM 950 C C . LEU A 1 119 ? -21.668 -4.941 21.182 1.00 96.06 119 LEU A C 1
ATOM 952 O O . LEU A 1 119 ? -22.057 -5.492 22.210 1.00 96.06 119 LEU A O 1
ATOM 956 N N . ASP A 1 120 ? -22.199 -5.206 19.985 1.00 97.31 120 ASP A N 1
ATOM 957 C CA . ASP A 1 120 ? -23.299 -6.155 19.775 1.00 97.31 120 ASP A CA 1
ATOM 958 C C . ASP A 1 120 ? -22.888 -7.605 20.127 1.00 97.31 120 ASP A C 1
ATOM 960 O O . ASP A 1 120 ? -23.735 -8.421 20.492 1.00 97.31 120 ASP A O 1
ATOM 964 N N . TRP A 1 121 ? -21.591 -7.934 20.063 1.00 96.38 121 TRP A N 1
ATOM 965 C CA . TRP A 1 121 ? -21.021 -9.219 20.501 1.00 96.38 121 TRP A CA 1
ATOM 966 C C . TRP A 1 121 ? -20.729 -9.294 22.007 1.00 96.38 121 TRP A C 1
ATOM 968 O O . TRP A 1 121 ? -20.338 -10.355 22.496 1.00 96.38 121 TRP A O 1
ATOM 978 N N . GLY A 1 122 ? -20.950 -8.207 22.751 1.00 96.75 122 GLY A N 1
ATOM 979 C CA . GLY A 1 122 ? -20.813 -8.167 24.208 1.00 96.75 122 GLY A CA 1
ATOM 980 C C . GLY A 1 122 ? -19.470 -7.651 24.724 1.00 96.75 122 GLY A C 1
ATOM 981 O O . GLY A 1 122 ? -19.205 -7.780 25.917 1.00 96.75 122 GLY A O 1
ATOM 982 N N . VAL A 1 123 ? -18.626 -7.055 23.874 1.00 96.06 123 VAL A N 1
ATOM 983 C CA . VAL A 1 123 ? -17.421 -6.344 24.332 1.00 96.06 123 VAL A CA 1
ATOM 984 C C . VAL A 1 123 ? -17.846 -4.999 24.918 1.00 96.06 123 VAL A C 1
ATOM 986 O O . VAL A 1 123 ? -18.318 -4.136 24.186 1.00 96.06 123 VAL A O 1
ATOM 989 N N . THR A 1 124 ? -17.707 -4.815 26.232 1.00 94.31 124 THR A N 1
ATOM 990 C CA . THR A 1 124 ? -18.175 -3.603 26.936 1.00 94.31 124 THR A CA 1
ATOM 991 C C . THR A 1 124 ? -17.060 -2.739 27.512 1.00 94.31 124 THR A C 1
ATOM 993 O O . THR A 1 124 ? -17.288 -1.564 27.793 1.00 94.31 124 THR A O 1
ATOM 996 N N . GLU A 1 125 ? -15.880 -3.315 27.724 1.00 94.75 125 GLU A N 1
ATOM 997 C CA . GLU A 1 125 ? -14.713 -2.616 28.265 1.00 94.75 125 GLU A CA 1
ATOM 998 C C . GLU A 1 125 ? -13.885 -2.016 27.126 1.00 94.75 125 GLU A C 1
ATOM 1000 O O . GLU A 1 125 ? -13.787 -2.595 26.042 1.00 94.75 125 GLU A O 1
ATOM 1005 N N . ALA A 1 126 ? -13.318 -0.834 27.363 1.00 94.25 126 ALA A N 1
ATOM 1006 C CA . ALA A 1 126 ? -12.484 -0.137 26.397 1.00 94.25 126 ALA A CA 1
ATOM 1007 C C . ALA A 1 126 ? -11.422 0.686 27.125 1.00 94.25 126 ALA A C 1
ATOM 1009 O O . ALA A 1 126 ? -11.752 1.474 28.012 1.00 94.25 126 ALA A O 1
ATOM 1010 N N . ASP A 1 127 ? -10.178 0.548 26.677 1.00 93.69 127 ASP A N 1
ATOM 1011 C CA . ASP A 1 127 ? -9.028 1.299 27.164 1.00 93.69 127 ASP A CA 1
ATOM 1012 C C . ASP A 1 127 ? -8.390 2.091 26.021 1.00 93.69 127 ASP A C 1
ATOM 1014 O O . ASP A 1 127 ? -8.483 1.723 24.846 1.00 93.69 127 ASP A O 1
ATOM 1018 N N . PHE A 1 128 ? -7.737 3.200 26.366 1.00 94.56 128 PHE A N 1
ATOM 1019 C CA . PHE A 1 128 ? -6.941 3.968 25.416 1.00 94.56 128 PHE A CA 1
ATOM 1020 C C . PHE A 1 128 ? -5.520 3.406 25.348 1.00 94.56 128 PHE A C 1
ATOM 1022 O O . PHE A 1 128 ? -4.882 3.199 26.380 1.00 94.56 128 PHE A O 1
ATOM 1029 N N . VAL A 1 129 ? -5.024 3.189 24.130 1.00 93.56 129 VAL A N 1
ATOM 1030 C CA . VAL A 1 129 ? -3.683 2.663 23.862 1.00 93.56 129 VAL A CA 1
ATOM 1031 C C . VAL A 1 129 ? -3.027 3.515 22.782 1.00 93.56 129 VAL A C 1
ATOM 1033 O O . VAL A 1 129 ? -3.603 3.715 21.715 1.00 93.56 129 VAL A O 1
ATOM 1036 N N . GLU A 1 130 ? -1.814 3.988 23.055 1.00 94.12 130 GLU A N 1
ATOM 1037 C CA . GLU A 1 130 ? -0.974 4.698 22.084 1.00 94.12 130 GLU A CA 1
ATOM 1038 C C . GLU A 1 130 ? -0.186 3.674 21.264 1.00 94.12 130 GLU A C 1
ATOM 1040 O O . GLU A 1 130 ? 0.857 3.167 21.691 1.00 94.12 130 GLU A O 1
ATOM 1045 N N . PHE A 1 131 ? -0.715 3.310 20.098 1.00 95.12 131 PHE A N 1
ATOM 1046 C CA . PHE A 1 131 ? -0.100 2.301 19.242 1.00 95.12 131 PHE A CA 1
ATOM 1047 C C . PHE A 1 131 ? 1.203 2.792 18.607 1.00 95.12 131 PHE A C 1
ATOM 1049 O O . PHE A 1 131 ? 2.084 1.981 18.349 1.00 95.12 131 PHE A O 1
ATOM 1056 N N . GLU A 1 132 ? 1.346 4.086 18.334 1.00 92.62 132 GLU A N 1
ATOM 1057 C CA . GLU A 1 132 ? 2.526 4.713 17.719 1.00 92.62 132 GLU A CA 1
ATOM 1058 C C . GLU A 1 132 ? 3.801 4.600 18.571 1.00 92.62 132 GLU A C 1
ATOM 1060 O O . GLU A 1 132 ? 4.912 4.639 18.045 1.00 92.62 132 GLU A O 1
ATOM 1065 N N . HIS A 1 133 ? 3.659 4.415 19.886 1.00 93.50 133 HIS A N 1
ATOM 1066 C CA . HIS A 1 133 ? 4.784 4.228 20.806 1.00 93.50 133 HIS A CA 1
ATOM 1067 C C . HIS A 1 133 ? 5.218 2.762 20.942 1.00 93.50 133 HIS A C 1
ATOM 1069 O O . HIS A 1 133 ? 6.207 2.467 21.617 1.00 93.50 133 HIS A O 1
ATOM 1075 N N . GLN A 1 134 ? 4.498 1.834 20.310 1.00 92.69 134 GLN A N 1
ATOM 1076 C CA . GLN A 1 134 ? 4.835 0.417 20.304 1.00 92.69 134 GLN A CA 1
ATOM 1077 C C . GLN A 1 134 ? 5.591 0.047 19.029 1.00 92.69 134 GLN A C 1
ATOM 1079 O O . GLN A 1 134 ? 5.355 0.594 17.955 1.00 92.69 134 GLN A O 1
ATOM 1084 N N . VAL A 1 135 ? 6.493 -0.929 19.135 1.00 92.75 135 VAL A N 1
ATOM 1085 C CA . VAL A 1 135 ? 7.134 -1.505 17.947 1.00 92.75 135 VAL A CA 1
ATOM 1086 C C . VAL A 1 135 ? 6.116 -2.322 17.150 1.00 92.75 135 VAL A C 1
ATOM 1088 O O . VAL A 1 135 ? 5.272 -2.998 17.738 1.00 92.75 135 VAL A O 1
ATOM 1091 N N . ASP A 1 136 ? 6.219 -2.301 15.820 1.00 92.81 136 ASP A N 1
ATOM 1092 C CA . ASP A 1 136 ? 5.235 -2.924 14.922 1.00 92.81 136 ASP A CA 1
ATOM 1093 C C . ASP A 1 136 ? 4.940 -4.392 15.246 1.00 92.81 136 ASP A C 1
ATOM 1095 O O . ASP A 1 136 ? 3.782 -4.797 15.206 1.00 92.81 136 ASP A O 1
ATOM 1099 N N . ASP A 1 137 ? 5.948 -5.173 15.637 1.00 91.06 137 ASP A N 1
ATOM 1100 C CA . ASP A 1 137 ? 5.791 -6.592 15.983 1.00 91.06 137 ASP A CA 1
ATOM 1101 C C . ASP A 1 137 ? 4.906 -6.844 17.216 1.00 91.06 137 ASP A C 1
ATOM 1103 O O . ASP A 1 137 ? 4.368 -7.940 17.367 1.00 91.06 137 ASP A O 1
ATOM 1107 N N . LEU A 1 138 ? 4.737 -5.850 18.097 1.00 91.56 138 LEU A N 1
ATOM 1108 C CA . LEU A 1 138 ? 3.877 -5.950 19.283 1.00 91.56 138 LEU A CA 1
ATOM 1109 C C . LEU A 1 138 ? 2.435 -5.509 19.024 1.00 91.56 138 LEU A C 1
ATOM 1111 O O . LEU A 1 138 ? 1.560 -5.804 19.827 1.00 91.56 138 LEU A O 1
ATOM 1115 N N . ARG A 1 139 ? 2.170 -4.843 17.898 1.00 94.38 139 ARG A N 1
ATOM 1116 C CA . ARG A 1 139 ? 0.842 -4.333 17.531 1.00 94.38 139 ARG A CA 1
ATOM 1117 C C . ARG A 1 139 ? 0.309 -4.989 16.262 1.00 94.38 139 ARG A C 1
ATOM 1119 O O . ARG A 1 139 ? -0.344 -4.346 15.450 1.00 94.38 139 ARG A O 1
ATOM 1126 N N . GLN A 1 140 ? 0.589 -6.273 16.062 1.00 95.75 140 GLN A N 1
ATOM 1127 C CA . GLN A 1 140 ? 0.069 -7.049 14.934 1.00 95.75 140 GLN A CA 1
ATOM 1128 C C . GLN A 1 140 ? -1.167 -7.851 15.339 1.00 95.75 140 GLN A C 1
ATOM 1130 O O . GLN A 1 140 ? -1.195 -8.515 16.373 1.00 95.75 140 GLN A O 1
ATOM 1135 N N . CYS A 1 141 ? -2.186 -7.861 14.482 1.00 95.19 141 CYS A N 1
ATOM 1136 C CA . CYS A 1 141 ? -3.323 -8.755 14.666 1.00 95.19 141 CYS A CA 1
ATOM 1137 C C . CYS A 1 141 ? -2.873 -10.221 14.594 1.00 95.19 141 CYS A C 1
ATOM 1139 O O . CYS A 1 141 ? -2.340 -10.659 13.574 1.00 95.19 141 CYS A O 1
ATOM 1141 N N . MET A 1 142 ? -3.204 -11.011 15.618 1.00 93.69 142 MET A N 1
ATOM 1142 C CA . MET A 1 142 ? -2.857 -12.437 15.695 1.00 93.69 142 MET A CA 1
ATOM 1143 C C . MET A 1 142 ? -3.435 -13.301 14.557 1.00 93.69 142 MET A C 1
ATOM 1145 O O . MET A 1 142 ? -2.967 -14.413 14.320 1.00 93.69 142 MET A O 1
ATOM 1149 N N . VAL A 1 143 ? -4.475 -12.825 13.861 1.00 94.44 143 VAL A N 1
ATOM 1150 C CA . VAL A 1 143 ? -5.171 -13.591 12.812 1.00 94.44 143 VAL A CA 1
ATOM 1151 C C . VAL A 1 143 ? -4.696 -13.215 11.408 1.00 94.44 143 VAL A C 1
ATOM 1153 O O . VAL A 1 143 ? -4.462 -14.105 10.582 1.00 94.44 143 VAL A O 1
ATOM 1156 N N . CYS A 1 144 ? -4.590 -11.915 11.120 1.00 95.88 144 CYS A N 1
ATOM 1157 C CA . CYS A 1 144 ? -4.321 -11.401 9.773 1.00 95.88 144 CYS A CA 1
ATOM 1158 C C . CYS A 1 144 ? -2.967 -10.696 9.614 1.00 95.88 144 CYS A C 1
ATOM 1160 O O . CYS A 1 144 ? -2.629 -10.315 8.496 1.00 95.88 144 CYS A O 1
ATOM 1162 N N . ASN A 1 145 ? -2.181 -10.544 10.685 1.00 96.31 145 ASN A N 1
ATOM 1163 C CA . ASN A 1 145 ? -0.880 -9.861 10.698 1.00 96.31 145 ASN A CA 1
ATOM 1164 C C . ASN A 1 145 ? -0.911 -8.376 10.283 1.00 96.31 145 ASN A C 1
ATOM 1166 O O . ASN A 1 145 ? 0.133 -7.792 9.993 1.00 96.31 145 ASN A O 1
ATOM 1170 N N . THR A 1 146 ? -2.088 -7.746 10.241 1.00 97.12 146 THR A N 1
ATOM 1171 C CA . THR A 1 146 ? -2.200 -6.299 10.020 1.00 97.12 146 THR A CA 1
ATOM 1172 C C . THR A 1 146 ? -1.637 -5.544 11.224 1.00 97.12 146 THR A C 1
ATOM 1174 O O . THR A 1 146 ? -1.982 -5.874 12.359 1.00 97.12 146 THR A O 1
ATOM 1177 N N . THR A 1 147 ? -0.798 -4.535 10.975 1.00 97.38 147 THR A N 1
ATOM 1178 C CA . THR A 1 147 ? -0.318 -3.589 11.994 1.00 97.38 147 THR A CA 1
ATOM 1179 C C . THR A 1 147 ? -1.478 -2.702 12.449 1.00 97.38 147 THR A C 1
ATOM 1181 O O . THR A 1 147 ? -2.076 -1.995 11.639 1.00 97.38 147 THR A O 1
ATOM 1184 N N . LEU A 1 148 ? -1.820 -2.788 13.728 1.00 96.44 148 LEU A N 1
ATOM 1185 C CA . LEU A 1 148 ? -2.963 -2.150 14.373 1.00 96.44 148 LEU A CA 1
ATOM 1186 C C . LEU A 1 148 ? -2.640 -0.695 14.731 1.00 96.44 148 LEU A C 1
ATOM 1188 O O . LEU A 1 148 ? -1.505 -0.372 15.081 1.00 96.44 148 LEU A O 1
ATOM 1192 N N . TYR A 1 149 ? -3.651 0.175 14.651 1.00 97.62 149 TYR A N 1
ATOM 1193 C CA . TYR A 1 149 ? -3.513 1.588 15.015 1.00 97.62 149 TYR A CA 1
ATOM 1194 C C . TYR A 1 149 ? -4.814 2.218 15.531 1.00 97.62 149 TYR A C 1
ATOM 1196 O O . TYR A 1 149 ? -4.825 2.805 16.603 1.00 97.62 149 TYR A O 1
ATOM 1204 N N . VAL A 1 150 ? -5.931 2.094 14.804 1.00 96.88 150 VAL A N 1
ATOM 1205 C CA . VAL A 1 150 ? -7.186 2.778 15.193 1.00 96.88 150 VAL A CA 1
ATOM 1206 C C . VAL A 1 150 ? -7.882 2.089 16.372 1.00 96.88 150 VAL A C 1
ATOM 1208 O O . VAL A 1 150 ? -8.413 2.748 17.270 1.00 96.88 150 VAL A O 1
ATOM 1211 N N . SER A 1 151 ? -7.909 0.758 16.359 1.00 96.44 151 SER A N 1
ATOM 1212 C CA . SER A 1 151 ? -8.416 -0.072 17.449 1.00 96.44 151 SER A CA 1
ATOM 1213 C C . SER A 1 151 ? -7.892 -1.501 17.353 1.00 96.44 151 SER A C 1
ATOM 1215 O O . SER A 1 151 ? -7.399 -1.947 16.314 1.00 96.44 151 SER A O 1
ATOM 1217 N N . ALA A 1 152 ? -8.014 -2.218 18.465 1.00 95.44 152 ALA A N 1
ATOM 1218 C CA . ALA A 1 152 ? -7.746 -3.640 18.581 1.00 95.44 152 ALA A CA 1
ATOM 1219 C C . ALA A 1 152 ? -8.682 -4.251 19.631 1.00 95.44 152 ALA A C 1
ATOM 1221 O O . ALA A 1 152 ? -9.305 -3.531 20.411 1.00 95.44 152 ALA A O 1
ATOM 1222 N N . VAL A 1 153 ? -8.755 -5.581 19.663 1.00 94.19 153 VAL A N 1
ATOM 1223 C CA . VAL A 1 153 ? -9.427 -6.328 20.732 1.00 94.19 153 VAL A CA 1
ATOM 1224 C C . VAL A 1 153 ? -8.395 -7.214 21.404 1.00 94.19 153 VAL A C 1
ATOM 1226 O O . VAL A 1 153 ? -7.720 -7.989 20.728 1.00 94.19 153 VAL A O 1
ATOM 1229 N N . SER A 1 154 ? -8.311 -7.112 22.725 1.00 92.62 154 SER A N 1
ATOM 1230 C CA . SER A 1 154 ? -7.512 -7.986 23.578 1.00 92.62 154 SER A CA 1
ATOM 1231 C C . SER A 1 154 ? -8.418 -8.738 24.553 1.00 92.62 154 SER A C 1
ATOM 1233 O O . SER A 1 154 ? -9.595 -8.413 24.732 1.00 92.62 154 SER A O 1
ATOM 1235 N N . CYS A 1 155 ? -7.892 -9.798 25.161 1.00 90.75 155 CYS A N 1
ATOM 1236 C CA . CYS A 1 155 ? -8.606 -10.580 26.160 1.00 90.75 155 CYS A CA 1
ATOM 1237 C C . CYS A 1 155 ? -7.620 -11.054 27.223 1.00 90.75 155 CYS A C 1
ATOM 1239 O O . CYS A 1 155 ? -6.511 -11.453 26.901 1.00 90.75 155 CYS A O 1
ATOM 1241 N N . THR A 1 156 ? -8.033 -11.121 28.486 1.00 90.56 156 THR A N 1
ATOM 1242 C CA . THR A 1 156 ? -7.184 -11.641 29.574 1.00 90.56 156 THR A CA 1
ATOM 1243 C C . THR A 1 156 ? -6.748 -13.097 29.377 1.00 90.56 156 THR A C 1
ATOM 1245 O O . THR A 1 156 ? -5.802 -13.546 30.022 1.00 90.56 156 THR A O 1
ATOM 1248 N N . CYS A 1 157 ? -7.412 -13.840 28.484 1.00 90.81 157 CYS A N 1
ATOM 1249 C CA . CYS A 1 157 ? -7.005 -15.182 28.079 1.00 90.81 157 CYS A CA 1
ATOM 1250 C C . CYS A 1 157 ? -5.665 -15.216 27.324 1.00 90.81 157 CYS A C 1
ATOM 1252 O O . CYS A 1 157 ? -4.994 -16.246 27.371 1.00 90.81 157 CYS A O 1
ATOM 1254 N N . ASP A 1 158 ? -5.281 -14.129 26.650 1.00 81.06 158 ASP A N 1
ATOM 1255 C CA . ASP A 1 158 ? -3.979 -13.978 25.999 1.00 81.06 158 ASP A CA 1
ATOM 1256 C C . ASP A 1 158 ? -3.459 -12.548 26.232 1.00 81.06 158 ASP A C 1
ATOM 1258 O O . ASP A 1 158 ? -3.995 -11.608 25.653 1.00 81.06 158 ASP A O 1
ATOM 1262 N N . PRO A 1 159 ? -2.449 -12.348 27.098 1.00 65.56 159 PRO A N 1
ATOM 1263 C CA . PRO A 1 159 ? -1.943 -11.019 27.446 1.00 65.56 159 PRO A CA 1
ATOM 1264 C C . PRO A 1 159 ? -1.108 -10.347 26.339 1.00 65.56 159 PRO A C 1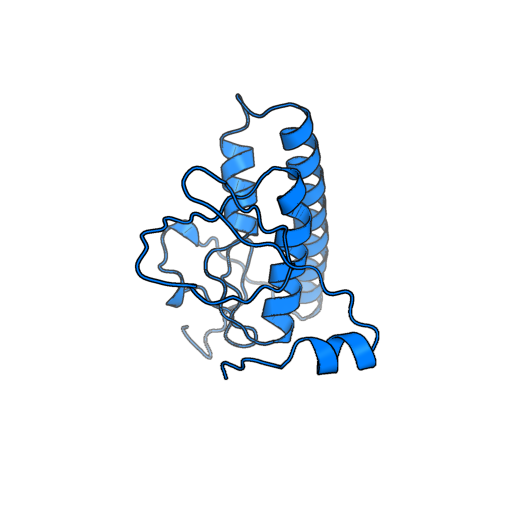
ATOM 1266 O O . PRO A 1 159 ? -0.428 -9.360 26.624 1.00 65.56 159 PRO A O 1
ATOM 1269 N N . LYS A 1 160 ? -1.109 -10.896 25.120 1.00 56.16 160 LYS 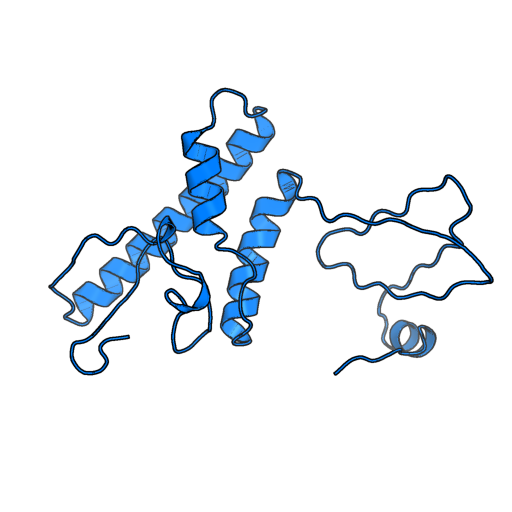A N 1
ATOM 1270 C CA . LYS A 1 160 ? -0.523 -10.278 23.928 1.00 56.16 160 LYS A CA 1
ATOM 1271 C C . LYS A 1 160 ? -1.489 -9.341 23.216 1.00 56.16 160 LYS A C 1
ATOM 1273 O O . LYS A 1 160 ? -2.700 -9.643 23.163 1.00 56.16 160 LYS A O 1
#

pLDDT: mean 95.69, std 4.94, range [56.16, 98.75]

InterPro domains:
  IPR003347 JmjC domain [PF02373] (2-51)
  IPR003347 JmjC domain [PS51184] (1-68)
  IPR048615 Lysine-specific demethylase 5, C-terminal helical domain [PF21323] (55-109)

Secondary structure (DSSP, 8-state):
------HHHHHHTT-------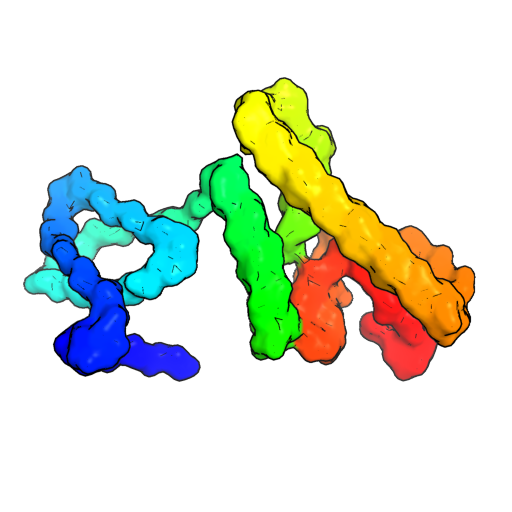PPTT------TT-------SSS----------GGGHHHHHHHHHHHHHTTPPPSS-HHHHHHHHHHTGGG--HHHHHHHHHHHHHHHHHHHHHHHHHHHTT--------GGGS-GGGSB-TTT-PBP-S----BTTB--

Sequence (160 aa):
LVTILNPNILMKANVPIYRTDQRAGEFVVTFPRSYHTGFNQGYNFAEAVNFAPADWISIGRECVNHYSSLKRICVFSHDELICNIVNSCDDLAPKAAELVYDDLNEMVKFERVQRKALLDWGVTEADFVEFEHQVDDLRQCMVCNTTLYVSAVSCTCDPK